Protein AF-A0A8M1KEN8-F1 (afdb_monomer_lite)

Organism: Clupea harengus (NCBI:txid7950)

Foldseek 3Di:
DPPVVVVVVVVVVVVVVVVPDPPDQQAAPPPRDGDPPDRQPAAAPVPRHGHHLQQKKKKWWQDPVCVPDDLQQEDEDEDDPPQDPNVCVVVVCVVPDDPSHTYIYIGRRPPPDDDVCCVVRPPTDIGIHGNVVVVVSVVSNPDPCPVPVVVPDDDD

Structure (mmCIF, N/CA/C/O backbone):
data_AF-A0A8M1KEN8-F1
#
_entry.id   AF-A0A8M1KEN8-F1
#
loop_
_atom_site.group_PDB
_atom_site.id
_atom_site.type_symbol
_atom_site.label_atom_id
_atom_site.label_alt_id
_atom_site.label_comp_id
_atom_site.label_asym_id
_atom_site.label_entity_id
_atom_site.label_seq_id
_atom_site.pdbx_PDB_ins_code
_atom_site.Cartn_x
_atom_site.Cartn_y
_atom_site.Cartn_z
_atom_site.occupancy
_atom_site.B_iso_or_equiv
_atom_site.auth_seq_id
_atom_site.auth_comp_id
_atom_site.auth_asym_id
_atom_site.auth_atom_id
_atom_site.pdbx_PDB_model_num
ATOM 1 N N . MET A 1 1 ? -19.701 16.566 -18.985 1.00 42.91 1 MET A N 1
ATOM 2 C CA . MET A 1 1 ? -18.824 17.143 -17.935 1.00 42.91 1 MET A CA 1
ATOM 3 C C . MET A 1 1 ? -19.592 17.813 -16.772 1.00 42.91 1 MET A C 1
ATOM 5 O O . MET A 1 1 ? -19.040 18.682 -16.116 1.00 42.91 1 MET A O 1
ATOM 9 N N . PHE A 1 2 ? -20.829 17.402 -16.445 1.00 39.69 2 PHE A N 1
ATOM 10 C CA . PHE A 1 2 ? -21.591 17.981 -15.312 1.00 39.69 2 PHE A CA 1
ATOM 11 C C . PHE A 1 2 ? -22.121 16.947 -14.299 1.00 39.69 2 PHE A C 1
ATOM 13 O O . PHE A 1 2 ? -22.495 17.320 -13.193 1.00 39.69 2 PHE A O 1
ATOM 20 N N . MET A 1 3 ? -22.066 15.646 -14.606 1.00 35.59 3 MET A N 1
ATOM 21 C CA . MET A 1 3 ? -22.587 14.594 -13.714 1.00 35.59 3 MET A CA 1
ATOM 22 C C . MET A 1 3 ? -21.577 14.128 -12.646 1.00 35.59 3 MET A C 1
ATOM 24 O O . MET A 1 3 ? -21.977 13.727 -11.559 1.00 35.59 3 MET A O 1
ATOM 28 N N . TYR A 1 4 ? -20.268 14.269 -12.891 1.00 34.69 4 TYR A N 1
ATOM 29 C CA . TYR A 1 4 ? -19.223 13.853 -11.938 1.00 34.69 4 TYR A CA 1
ATOM 30 C C . TYR A 1 4 ? -19.107 14.776 -10.712 1.00 34.69 4 TYR A C 1
ATOM 32 O O . TYR A 1 4 ? -18.778 14.322 -9.621 1.00 34.69 4 TYR A O 1
ATOM 40 N N . ARG A 1 5 ? -19.418 16.072 -10.868 1.00 34.84 5 ARG A N 1
ATOM 41 C CA . ARG A 1 5 ? -19.322 17.066 -9.781 1.00 34.84 5 ARG A CA 1
ATOM 42 C C . ARG A 1 5 ? -20.464 16.979 -8.765 1.00 34.84 5 ARG A C 1
ATOM 44 O O . ARG A 1 5 ? -20.275 17.343 -7.606 1.00 34.84 5 ARG A O 1
ATOM 51 N N . HIS A 1 6 ? -21.639 16.501 -9.175 1.00 33.78 6 HIS A N 1
ATOM 52 C CA . HIS A 1 6 ? -22.788 16.377 -8.273 1.00 33.78 6 HIS A CA 1
ATOM 53 C C . HIS A 1 6 ? -22.647 15.160 -7.346 1.00 33.78 6 HIS A C 1
ATOM 55 O O . HIS A 1 6 ? -22.887 15.265 -6.143 1.00 33.78 6 HIS A O 1
ATOM 61 N N . GLN A 1 7 ? -22.126 14.045 -7.873 1.00 39.16 7 GLN A N 1
ATOM 62 C CA . GLN A 1 7 ? -21.846 12.840 -7.089 1.00 39.16 7 GLN A CA 1
ATOM 63 C C . GLN A 1 7 ? -20.748 13.069 -6.035 1.00 39.16 7 GLN A C 1
ATOM 65 O O . GLN A 1 7 ? -20.832 12.546 -4.923 1.00 39.16 7 GLN A O 1
ATOM 70 N N . THR A 1 8 ? -19.735 13.890 -6.339 1.00 45.41 8 THR A N 1
ATOM 71 C CA . THR A 1 8 ? -18.689 14.262 -5.369 1.00 45.41 8 THR A CA 1
ATOM 72 C C . THR A 1 8 ? -19.214 15.137 -4.235 1.00 45.41 8 THR A C 1
ATOM 74 O O . THR A 1 8 ? -18.735 15.012 -3.112 1.00 45.41 8 THR A O 1
ATOM 77 N N . LYS A 1 9 ? -20.215 15.988 -4.497 1.00 38.84 9 LYS A N 1
ATOM 78 C CA . LYS A 1 9 ? -20.796 16.877 -3.483 1.00 38.84 9 LYS A CA 1
ATOM 79 C C . LYS A 1 9 ? -21.677 16.108 -2.494 1.00 38.84 9 LYS A C 1
ATOM 81 O O . LYS A 1 9 ? -21.473 16.236 -1.294 1.00 38.84 9 LYS A O 1
ATOM 86 N N . MET A 1 10 ? -22.535 15.206 -2.983 1.00 41.97 10 MET A N 1
ATOM 87 C CA . MET A 1 10 ? -23.344 14.336 -2.113 1.00 41.97 10 MET A CA 1
ATOM 88 C C . MET A 1 10 ? -22.492 13.368 -1.275 1.00 41.97 10 MET A C 1
ATOM 90 O O . MET A 1 10 ? -22.782 13.152 -0.103 1.00 41.97 10 MET A O 1
ATOM 94 N N . ASN A 1 11 ? -21.404 12.821 -1.832 1.00 47.19 11 ASN A N 1
ATOM 95 C CA . ASN A 1 11 ? -20.477 11.965 -1.078 1.00 47.19 11 ASN A CA 1
ATOM 96 C C . ASN A 1 11 ? -19.640 12.742 -0.046 1.00 47.19 11 ASN A C 1
ATOM 98 O O . ASN A 1 11 ? -19.296 12.191 0.998 1.00 47.19 11 ASN A O 1
ATOM 102 N N . ALA A 1 12 ? -19.308 14.008 -0.317 1.00 49.56 12 ALA A N 1
ATOM 103 C CA . ALA A 1 12 ? -18.635 14.876 0.647 1.00 49.56 12 ALA A CA 1
ATOM 104 C C . ALA A 1 12 ? -19.573 15.272 1.800 1.00 49.56 12 ALA A C 1
ATOM 106 O O . ALA A 1 12 ? -19.155 15.216 2.953 1.00 49.56 12 ALA A O 1
ATOM 107 N N . GLU A 1 13 ? -20.837 15.584 1.501 1.00 41.72 13 GLU A N 1
ATOM 108 C CA . GLU A 1 13 ? -21.860 15.943 2.494 1.00 41.72 13 GLU A CA 1
ATOM 109 C C . GLU A 1 13 ? -22.287 14.744 3.363 1.00 41.72 13 GLU A C 1
ATOM 111 O O . GLU A 1 13 ? -22.441 14.875 4.576 1.00 41.72 13 GLU A O 1
ATOM 116 N N . LEU A 1 14 ? -22.368 13.531 2.801 1.00 49.28 14 LEU A N 1
ATOM 117 C CA . LEU A 1 14 ? -22.579 12.302 3.583 1.00 49.28 14 LEU A CA 1
ATOM 118 C C . LEU A 1 14 ? -21.374 11.959 4.478 1.00 49.28 14 LEU A C 1
ATOM 120 O O . LEU A 1 14 ? -21.555 11.496 5.608 1.00 49.28 14 LEU A O 1
ATOM 124 N N . LYS A 1 15 ? -20.144 12.223 4.011 1.00 47.69 15 LYS A N 1
ATOM 125 C CA . LYS A 1 15 ? -18.925 12.064 4.822 1.00 47.69 15 LYS A CA 1
ATOM 126 C C . LYS A 1 15 ? -18.903 13.029 6.007 1.00 47.69 15 LYS A C 1
ATOM 128 O O . LYS A 1 15 ? -18.562 12.603 7.106 1.00 47.69 15 LYS A O 1
ATOM 133 N N . THR A 1 16 ? -19.306 14.288 5.836 1.00 44.06 16 THR A N 1
ATOM 134 C CA . THR A 1 16 ? -19.356 15.259 6.945 1.00 44.06 16 THR A CA 1
ATOM 135 C C . THR A 1 16 ? -20.475 14.973 7.946 1.00 44.06 16 THR A C 1
ATOM 137 O O . THR A 1 16 ? -20.264 15.158 9.144 1.00 44.06 16 THR A O 1
ATOM 140 N N . ILE A 1 17 ? -21.627 14.447 7.513 1.00 47.69 17 ILE A N 1
ATOM 141 C CA . ILE A 1 17 ? -22.718 14.058 8.428 1.00 47.69 17 ILE A CA 1
ATOM 142 C C . ILE A 1 17 ? -22.322 12.847 9.292 1.00 47.69 17 ILE A C 1
ATOM 144 O O . ILE A 1 17 ? -22.653 12.793 10.478 1.00 47.69 17 ILE A O 1
ATOM 148 N N . TYR A 1 18 ? -21.570 11.886 8.744 1.00 45.94 18 TYR A N 1
ATOM 149 C CA . TYR A 1 18 ? -21.133 10.717 9.516 1.00 45.94 18 TYR A CA 1
ATOM 150 C C . TYR A 1 18 ? -19.988 11.029 10.498 1.00 45.94 18 TYR A C 1
ATOM 152 O O . TYR A 1 18 ? -19.898 10.391 11.548 1.00 45.94 18 TYR A O 1
ATOM 160 N N . VAL A 1 19 ? -19.146 12.020 10.185 1.00 51.28 19 VAL A N 1
ATOM 161 C CA . VAL A 1 19 ? -17.981 12.424 10.997 1.00 51.28 19 VAL A CA 1
ATOM 162 C C . VAL A 1 19 ? -18.362 13.273 12.220 1.00 51.28 19 VAL A C 1
ATOM 164 O O . VAL A 1 19 ? -17.660 13.221 13.225 1.00 51.28 19 VAL A O 1
ATOM 167 N N . ASN A 1 20 ? -19.497 13.979 12.200 1.00 41.66 20 ASN A N 1
ATOM 168 C CA . ASN A 1 20 ? -19.850 14.966 13.234 1.00 41.66 20 ASN A CA 1
ATOM 169 C C . ASN A 1 20 ? -20.890 14.499 14.275 1.00 41.66 20 ASN A C 1
ATOM 171 O O . ASN A 1 20 ? -21.514 15.325 14.934 1.00 41.66 20 ASN A O 1
ATOM 175 N N . SER A 1 21 ? -21.101 13.189 14.454 1.00 45.31 21 SER A N 1
ATOM 176 C CA . SER A 1 21 ? -21.974 12.678 15.528 1.00 45.31 21 SER A CA 1
ATOM 177 C C . SER A 1 21 ? -21.170 12.443 16.821 1.00 45.31 21 SER A C 1
ATOM 179 O O . SER A 1 21 ? -20.358 11.512 16.849 1.00 45.31 21 SER A O 1
ATOM 181 N N . PRO A 1 22 ? -21.388 13.209 17.908 1.00 41.91 22 PRO A N 1
ATOM 182 C CA . PRO A 1 22 ? -20.720 12.962 19.181 1.00 41.91 22 PRO A CA 1
ATOM 183 C C . PRO A 1 22 ? -21.255 11.647 19.767 1.00 41.91 22 PRO A C 1
ATOM 185 O O . PRO A 1 22 ? -22.401 11.570 20.198 1.00 41.91 22 PRO A O 1
ATOM 188 N N . GLY A 1 23 ? -20.450 10.580 19.713 1.00 52.94 23 GLY A N 1
ATOM 189 C CA . GLY A 1 23 ? -20.790 9.273 20.299 1.00 52.94 23 GLY A CA 1
ATOM 190 C C . GLY A 1 23 ? -20.586 8.042 19.408 1.00 52.94 23 GLY A C 1
ATOM 191 O O . GLY A 1 23 ? -20.760 6.920 19.883 1.00 52.94 23 GLY A O 1
ATOM 192 N N . LYS A 1 24 ? -20.184 8.190 18.137 1.00 54.97 24 LYS A N 1
ATOM 193 C CA . LYS A 1 24 ? -19.817 7.033 17.300 1.00 54.97 24 LYS A CA 1
ATOM 194 C C . LYS A 1 24 ? -18.355 6.657 17.524 1.00 54.97 24 LYS A C 1
ATOM 196 O O . LYS A 1 24 ? -17.463 7.148 16.839 1.00 54.97 24 LYS A O 1
ATOM 201 N N . TRP A 1 25 ? -18.113 5.760 18.477 1.00 59.78 25 TRP A N 1
ATOM 202 C CA . TRP A 1 25 ? -16.832 5.064 18.601 1.00 59.78 25 TRP A CA 1
ATOM 203 C C . TRP A 1 25 ? -16.443 4.484 17.242 1.00 59.78 25 TRP A C 1
ATOM 205 O O . TRP A 1 25 ? -17.170 3.657 16.688 1.00 59.78 25 TRP A O 1
ATOM 215 N N . GLN A 1 26 ? -15.314 4.920 16.689 1.00 73.75 26 GLN A N 1
ATOM 216 C CA . GLN A 1 26 ? -14.838 4.372 15.430 1.00 73.75 26 GLN A CA 1
ATOM 217 C C . GLN A 1 26 ? -14.358 2.935 15.658 1.00 73.75 26 GLN A C 1
ATOM 219 O O . GLN A 1 26 ? -13.446 2.662 16.442 1.00 73.75 26 GLN A O 1
ATOM 224 N N . VAL A 1 27 ? -15.030 2.002 14.994 1.00 84.88 27 VAL A N 1
ATOM 225 C CA . VAL A 1 27 ? -14.732 0.571 15.019 1.00 84.88 27 VAL A CA 1
ATOM 226 C C . VAL A 1 27 ? -13.803 0.263 13.849 1.00 84.88 27 VAL A C 1
ATOM 228 O O . VAL A 1 27 ? -14.032 0.742 12.740 1.00 84.88 27 VAL A O 1
ATOM 231 N N . CYS A 1 28 ? -12.756 -0.535 14.078 1.00 89.38 28 CYS A N 1
ATOM 232 C CA . CYS A 1 28 ? -11.924 -1.021 12.980 1.00 89.38 28 CYS A CA 1
ATOM 233 C C . CYS A 1 28 ? -12.771 -1.860 12.021 1.00 89.38 28 CYS A C 1
ATOM 235 O O . CYS A 1 28 ? -13.383 -2.837 12.444 1.00 89.38 28 CYS A O 1
ATOM 237 N N . SER A 1 29 ? -12.757 -1.526 10.734 1.00 89.62 29 SER A N 1
ATOM 238 C CA . SER A 1 29 ? -13.570 -2.240 9.745 1.00 89.62 29 SER A CA 1
ATOM 239 C C . SER A 1 29 ? -13.084 -3.667 9.471 1.00 89.62 29 SER A C 1
ATOM 241 O O . SER A 1 29 ? -13.880 -4.480 9.029 1.00 89.62 29 SER A O 1
ATOM 243 N N . CYS A 1 30 ? -11.810 -3.976 9.752 1.00 89.38 30 CYS A N 1
ATOM 244 C CA . CYS A 1 30 ? -11.251 -5.315 9.532 1.00 89.38 30 CYS A CA 1
ATOM 245 C C . CYS A 1 30 ? -11.456 -6.251 10.733 1.00 89.38 30 CYS A C 1
ATOM 247 O O . CYS A 1 30 ? -11.782 -7.418 10.570 1.00 89.38 30 CYS A O 1
ATOM 249 N N . CYS A 1 31 ? -11.215 -5.769 11.960 1.00 90.94 31 CYS A N 1
ATOM 250 C CA 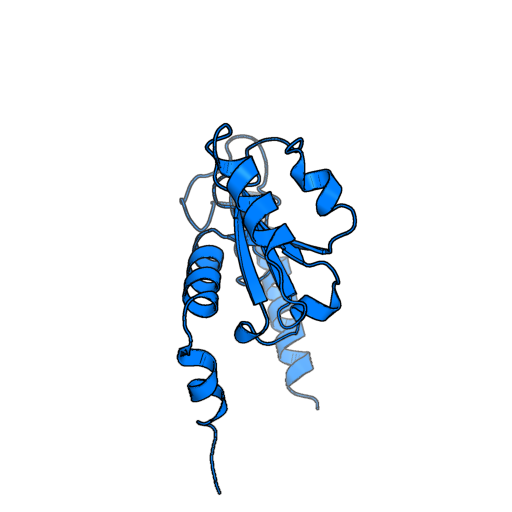. CYS A 1 31 ? -11.223 -6.621 13.162 1.00 90.94 31 CYS A CA 1
ATOM 251 C C . CYS A 1 31 ? -12.329 -6.290 14.164 1.00 90.94 31 CYS A C 1
ATOM 253 O O . CYS A 1 31 ? -12.361 -6.867 15.248 1.00 90.94 31 CYS A O 1
ATOM 255 N N . PHE A 1 32 ? -13.190 -5.323 13.846 1.00 88.50 32 PHE A N 1
ATOM 256 C CA . PHE A 1 32 ? -14.317 -4.876 14.669 1.00 88.50 32 PHE A CA 1
ATOM 257 C C . PHE A 1 32 ? -13.955 -4.428 16.095 1.00 88.50 32 PHE A C 1
ATOM 259 O O . PHE A 1 32 ? -14.826 -4.195 16.935 1.00 88.50 32 PHE A O 1
ATOM 266 N N . LYS A 1 33 ? -12.660 -4.230 16.374 1.00 87.00 33 LYS A N 1
ATOM 267 C CA . LYS A 1 33 ? -12.183 -3.698 17.648 1.00 87.00 33 LYS A CA 1
ATOM 268 C C . LYS A 1 33 ? -12.479 -2.205 17.730 1.00 87.00 33 LYS A C 1
ATOM 270 O O . LYS A 1 33 ? -12.146 -1.428 16.829 1.00 87.00 33 LYS A O 1
ATOM 275 N N . ARG A 1 34 ? -13.083 -1.806 18.846 1.00 82.12 34 ARG A N 1
ATOM 276 C CA . ARG A 1 34 ? -13.217 -0.403 19.242 1.00 82.12 34 ARG A CA 1
ATOM 277 C C . ARG A 1 34 ? -11.889 0.087 19.787 1.00 82.12 34 ARG A C 1
ATOM 279 O O . ARG A 1 34 ? -11.171 -0.665 20.446 1.00 82.12 34 ARG A O 1
ATOM 286 N N . SER A 1 35 ? -11.579 1.348 19.532 1.00 72.38 35 SER A N 1
ATOM 287 C CA . SER A 1 35 ? -10.533 1.996 20.306 1.00 72.38 35 SER A CA 1
ATOM 288 C C . SER A 1 35 ? -11.051 2.301 21.705 1.00 72.38 35 SER A C 1
ATOM 290 O O . SER A 1 35 ? -12.158 2.816 21.855 1.00 72.38 35 SER A O 1
ATOM 292 N N . GLN A 1 36 ? -10.258 1.961 22.715 1.00 67.88 36 GLN A N 1
ATOM 293 C CA . GLN A 1 36 ? -10.605 2.182 24.119 1.00 67.88 36 GLN A CA 1
ATOM 294 C C . GLN A 1 36 ? -10.306 3.616 24.573 1.00 67.88 36 GLN A C 1
ATOM 296 O O . GLN A 1 36 ? -10.937 4.095 25.507 1.00 67.88 36 GLN A O 1
ATOM 301 N N . PHE A 1 37 ? -9.365 4.297 23.908 1.00 64.12 37 PHE A N 1
ATOM 302 C CA . PHE A 1 37 ? -8.809 5.560 24.405 1.00 64.12 37 PHE A CA 1
ATOM 303 C C . PHE A 1 37 ? -8.770 6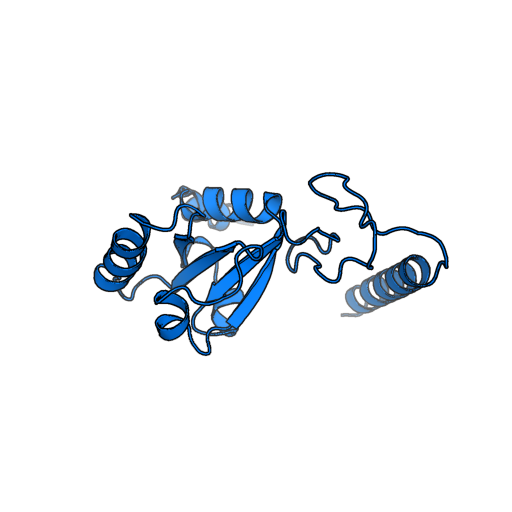.693 23.363 1.00 64.12 37 PHE A C 1
ATOM 305 O O . PHE A 1 37 ? -8.752 7.853 23.752 1.00 64.12 37 PHE A O 1
ATOM 312 N N . PHE A 1 38 ? -8.786 6.397 22.054 1.00 64.19 38 PHE A N 1
ATOM 313 C CA . PHE A 1 38 ? -8.575 7.410 20.998 1.00 64.19 38 PHE A CA 1
ATOM 314 C C . PHE A 1 38 ? -9.394 7.154 19.729 1.00 64.19 38 PHE A C 1
ATOM 316 O O . PHE A 1 38 ? -9.631 6.013 19.368 1.00 64.19 38 PHE A O 1
ATOM 323 N N . THR A 1 39 ? -9.774 8.172 18.964 1.00 66.19 39 THR A N 1
ATOM 324 C CA . THR A 1 39 ? -10.292 7.947 17.602 1.00 66.19 39 THR A CA 1
ATOM 325 C C . THR A 1 39 ? -9.197 7.338 16.717 1.00 66.19 39 THR A C 1
ATOM 327 O O . THR A 1 39 ? -8.044 7.764 16.774 1.00 66.19 39 THR A O 1
ATOM 330 N N . TRP A 1 40 ? -9.518 6.311 15.923 1.00 68.62 40 TRP A N 1
ATOM 331 C CA . TRP A 1 40 ? -8.559 5.759 14.963 1.00 68.62 40 TRP A CA 1
ATOM 332 C C . TRP A 1 40 ? -8.336 6.780 13.844 1.00 68.62 40 TRP A C 1
ATOM 334 O O . TRP A 1 40 ? -9.279 7.168 13.169 1.00 68.62 40 TRP A O 1
ATOM 344 N N . HIS A 1 41 ? -7.096 7.205 13.614 1.00 71.25 41 HIS A N 1
ATOM 345 C CA . HIS A 1 41 ? -6.801 8.169 12.545 1.00 71.25 41 HIS A CA 1
ATOM 346 C C . HIS A 1 41 ? -6.528 7.497 11.194 1.00 71.25 41 HIS A C 1
ATOM 348 O O . HIS A 1 41 ? -6.548 8.163 10.162 1.00 71.25 41 HIS A O 1
ATOM 354 N N . ASN A 1 42 ? -6.293 6.180 11.178 1.00 85.88 42 ASN A N 1
ATOM 355 C CA . ASN A 1 42 ? -5.936 5.488 9.946 1.00 85.88 42 ASN A CA 1
ATOM 356 C C . ASN A 1 42 ? -7.185 5.237 9.102 1.00 85.88 42 ASN A C 1
ATOM 358 O O . ASN A 1 42 ? -8.122 4.545 9.517 1.00 85.88 42 ASN A O 1
ATOM 362 N N . THR A 1 43 ? -7.156 5.769 7.889 1.00 89.88 43 THR A N 1
ATOM 363 C CA . THR A 1 43 ? -8.153 5.512 6.856 1.00 89.88 43 THR A CA 1
ATOM 364 C C . THR A 1 43 ? -7.446 4.852 5.687 1.00 89.88 43 THR A C 1
ATOM 366 O O . THR A 1 43 ? -6.471 5.397 5.181 1.00 89.88 43 THR A O 1
ATOM 369 N N . CYS A 1 44 ? -7.934 3.693 5.246 1.00 92.69 44 CYS A N 1
ATOM 370 C CA . CYS A 1 44 ? -7.377 3.031 4.069 1.00 92.69 44 CYS A CA 1
ATOM 371 C C . CYS A 1 44 ? -7.531 3.944 2.843 1.00 92.69 44 CYS A C 1
ATOM 373 O O . CYS A 1 44 ? -8.658 4.290 2.484 1.00 92.69 44 CYS A O 1
ATOM 375 N N . SER A 1 45 ? -6.438 4.308 2.172 1.00 91.75 45 SER A N 1
ATOM 376 C CA . SER A 1 45 ? -6.473 5.185 0.994 1.00 91.75 45 SER A CA 1
ATOM 377 C C . SER A 1 45 ? -7.233 4.555 -0.178 1.00 91.75 45 SER A C 1
ATOM 379 O O . SER A 1 45 ? -7.799 5.272 -1.001 1.00 91.75 45 SER A O 1
ATOM 381 N N . ARG A 1 46 ? -7.312 3.216 -0.222 1.00 88.69 46 ARG A N 1
ATOM 382 C CA . ARG A 1 46 ? -7.995 2.464 -1.282 1.00 88.69 46 ARG A CA 1
ATOM 383 C C . ARG A 1 46 ? -9.501 2.324 -1.062 1.00 88.69 46 ARG A C 1
ATOM 385 O O . ARG A 1 46 ? -10.274 2.640 -1.958 1.00 88.69 46 ARG A O 1
ATOM 392 N N . CYS A 1 47 ? -9.929 1.828 0.102 1.00 91.94 47 CYS A N 1
ATOM 393 C CA . CYS A 1 47 ? -11.348 1.549 0.379 1.00 91.94 47 CYS A CA 1
ATOM 394 C C . CYS A 1 47 ? -12.023 2.585 1.289 1.00 91.94 47 CYS A C 1
ATOM 396 O O . CYS A 1 47 ? -13.223 2.499 1.539 1.00 91.94 47 CYS A O 1
ATOM 398 N N . THR A 1 48 ? -11.279 3.578 1.786 1.00 90.94 48 THR A N 1
ATOM 399 C CA . THR A 1 48 ? -11.749 4.684 2.645 1.00 90.94 48 THR A CA 1
ATOM 400 C C . THR A 1 48 ? -12.334 4.269 4.000 1.00 90.94 48 THR A C 1
ATOM 402 O O . THR A 1 48 ? -12.914 5.088 4.709 1.00 90.94 48 THR A O 1
ATOM 405 N N . ARG A 1 49 ? -12.166 2.999 4.387 1.00 89.69 49 ARG A N 1
ATOM 406 C CA . ARG A 1 49 ? -12.608 2.459 5.677 1.00 89.69 49 ARG A CA 1
ATOM 407 C C . ARG A 1 49 ? -11.646 2.846 6.800 1.00 89.69 49 ARG A C 1
ATOM 409 O O . ARG A 1 49 ? -10.431 2.870 6.600 1.00 89.69 49 ARG A O 1
ATOM 416 N N . VAL A 1 50 ? -12.194 3.071 7.994 1.00 89.19 50 VAL A N 1
ATOM 417 C CA . VAL A 1 50 ? -11.413 3.300 9.219 1.00 89.19 50 VAL A CA 1
ATOM 418 C C . VAL A 1 50 ? -10.846 1.977 9.730 1.00 89.19 50 VAL A C 1
ATOM 420 O O . VAL A 1 50 ? -11.580 0.985 9.842 1.00 89.19 50 VAL A O 1
ATOM 423 N N . VAL A 1 51 ? -9.553 1.961 10.063 1.00 90.50 51 VAL A N 1
ATOM 424 C CA . VAL A 1 51 ? -8.836 0.762 10.524 1.00 90.50 51 VAL A CA 1
ATOM 425 C C . VAL A 1 51 ? -7.947 1.037 11.737 1.00 90.50 51 VAL A C 1
ATOM 427 O O . VAL A 1 51 ? -7.391 2.120 11.907 1.00 90.50 51 VAL A O 1
ATOM 430 N N . CYS A 1 52 ? -7.791 0.038 12.609 1.00 89.19 52 CYS A N 1
ATOM 431 C CA . CYS A 1 52 ? -6.830 0.128 13.707 1.00 89.19 52 CYS A CA 1
ATOM 432 C C . CYS A 1 52 ? -5.388 -0.023 13.180 1.00 89.19 52 CYS A C 1
ATOM 434 O O . CYS A 1 52 ? -5.192 -0.628 12.125 1.00 89.19 52 CYS A O 1
ATOM 436 N N . PRO A 1 53 ? -4.364 0.447 13.918 1.00 86.94 53 PRO A N 1
ATOM 437 C CA . PRO A 1 53 ? -2.958 0.306 13.534 1.00 86.94 53 PRO A CA 1
ATOM 438 C C . PRO A 1 53 ? -2.549 -1.136 13.221 1.00 86.94 53 PRO A C 1
ATOM 440 O O . PRO A 1 53 ? -1.729 -1.367 12.343 1.00 86.94 53 PRO A O 1
ATOM 443 N N . SER A 1 54 ? -3.147 -2.125 13.894 1.00 88.31 54 SER A N 1
ATOM 444 C CA . SER A 1 54 ? -2.856 -3.547 13.660 1.00 88.31 54 SER A CA 1
ATOM 445 C C . SER A 1 54 ? -3.405 -4.109 12.358 1.00 88.31 54 SER A C 1
ATOM 447 O O . SER A 1 54 ? -2.875 -5.113 11.884 1.00 88.31 54 SER A O 1
ATOM 449 N N . CYS A 1 55 ? -4.434 -3.472 11.803 1.00 90.75 55 CYS A N 1
ATOM 450 C CA . CYS A 1 55 ? -5.018 -3.793 10.504 1.00 90.75 55 CYS A CA 1
ATOM 451 C C . CYS A 1 55 ? -4.609 -2.774 9.429 1.00 90.75 55 CYS A C 1
ATOM 453 O O . CYS A 1 55 ? -5.186 -2.787 8.343 1.00 90.75 55 CYS A O 1
ATOM 455 N N . CYS A 1 56 ? -3.656 -1.889 9.743 1.00 90.38 56 CYS A N 1
ATOM 456 C CA . CYS A 1 56 ? -3.117 -0.877 8.848 1.00 90.38 56 CYS A CA 1
ATOM 457 C C . CYS A 1 56 ? -1.683 -1.241 8.448 1.00 90.38 56 CYS A C 1
ATOM 459 O O . CYS A 1 56 ? -0.848 -1.592 9.290 1.00 90.38 56 CYS A O 1
ATOM 461 N N . VAL A 1 57 ? -1.408 -1.138 7.156 1.00 90.94 57 VAL A N 1
ATOM 462 C CA . VAL A 1 57 ? -0.112 -1.377 6.533 1.00 90.94 57 VAL A CA 1
ATOM 463 C C . VAL A 1 57 ? 0.245 -0.149 5.717 1.00 90.94 57 VAL A C 1
ATOM 465 O O . VAL A 1 57 ? -0.591 0.410 5.012 1.00 90.94 57 VAL A O 1
ATOM 468 N N . LYS A 1 58 ? 1.494 0.281 5.827 1.00 91.38 58 LYS A N 1
ATOM 469 C CA . LYS A 1 58 ? 2.049 1.362 5.036 1.00 91.38 58 LYS A CA 1
ATOM 470 C C . LYS A 1 58 ? 2.521 0.806 3.701 1.00 91.38 58 LYS A C 1
ATOM 472 O O . LYS A 1 58 ? 3.382 -0.064 3.652 1.00 91.38 58 LYS A O 1
ATOM 477 N N . MET A 1 59 ? 1.959 1.327 2.626 1.00 92.06 59 MET A N 1
ATOM 478 C CA . MET A 1 59 ? 2.362 1.046 1.258 1.00 92.06 59 MET A CA 1
ATOM 479 C C . MET A 1 59 ? 3.294 2.151 0.770 1.00 92.06 59 MET A C 1
ATOM 481 O O . MET A 1 59 ? 2.951 3.325 0.910 1.00 92.06 59 MET A O 1
ATOM 485 N N . GLN A 1 60 ? 4.454 1.795 0.216 1.00 91.88 60 GLN A N 1
ATOM 486 C CA . GLN A 1 60 ? 5.461 2.751 -0.242 1.00 91.88 60 GLN A CA 1
ATOM 487 C C . GLN A 1 60 ? 5.931 2.492 -1.671 1.00 91.88 60 GLN A C 1
ATOM 489 O O . GLN A 1 60 ? 6.175 1.350 -2.057 1.00 91.88 60 GLN A O 1
ATOM 494 N N . VAL A 1 61 ? 6.117 3.581 -2.421 1.00 92.25 61 VAL A N 1
ATOM 495 C CA . VAL A 1 61 ? 6.676 3.590 -3.782 1.00 92.25 61 VAL A CA 1
ATOM 496 C C . VAL A 1 61 ? 7.692 4.732 -3.940 1.00 92.25 61 VAL A C 1
ATOM 498 O O . VAL A 1 61 ? 7.533 5.769 -3.289 1.00 92.25 61 VAL A O 1
ATOM 501 N N . PRO A 1 62 ? 8.714 4.613 -4.811 1.00 90.56 62 PRO A N 1
ATOM 502 C CA . PRO A 1 62 ? 9.762 5.631 -4.943 1.00 90.56 62 PRO A CA 1
ATOM 503 C C . PRO A 1 62 ? 9.253 7.024 -5.318 1.00 90.56 62 PRO A C 1
ATOM 505 O O . PRO A 1 62 ? 9.787 8.025 -4.848 1.00 90.56 62 PRO A O 1
ATOM 508 N N . TYR A 1 63 ? 8.210 7.092 -6.148 1.00 90.50 63 TYR A N 1
ATOM 509 C CA . TYR A 1 63 ? 7.642 8.345 -6.627 1.00 90.50 63 TYR A CA 1
ATOM 510 C C . TYR A 1 63 ? 6.121 8.324 -6.532 1.00 90.50 63 TYR A C 1
ATOM 512 O O . TYR A 1 63 ? 5.489 7.311 -6.813 1.00 90.50 63 TYR A O 1
ATOM 520 N N . ASN A 1 64 ? 5.521 9.470 -6.200 1.00 89.06 64 ASN A N 1
ATOM 521 C CA . ASN A 1 64 ? 4.067 9.593 -6.064 1.00 89.06 64 ASN A CA 1
ATOM 522 C C . ASN A 1 64 ? 3.313 9.212 -7.351 1.00 89.06 64 ASN A C 1
ATOM 524 O O . ASN A 1 64 ? 2.313 8.512 -7.289 1.00 89.06 64 ASN A O 1
ATOM 528 N N . TRP A 1 65 ? 3.819 9.615 -8.520 1.00 87.94 65 TRP A N 1
ATOM 529 C CA . TRP A 1 65 ? 3.183 9.308 -9.808 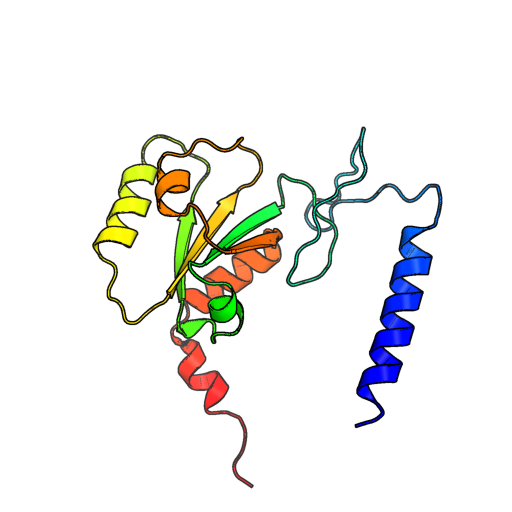1.00 87.94 65 TRP A CA 1
ATOM 530 C C . TRP A 1 65 ? 3.182 7.811 -10.137 1.00 87.94 65 TRP A C 1
ATOM 532 O O . TRP A 1 65 ? 2.383 7.369 -10.956 1.00 87.94 65 TRP A O 1
ATOM 542 N N . CYS A 1 66 ? 4.037 7.007 -9.491 1.00 89.44 66 CYS A N 1
ATOM 543 C CA . CYS A 1 66 ? 3.996 5.565 -9.682 1.00 89.44 66 CYS A CA 1
ATOM 544 C C . CYS A 1 66 ? 2.673 4.968 -9.201 1.00 89.44 66 CYS A C 1
ATOM 546 O O . CYS A 1 66 ? 2.278 3.943 -9.725 1.00 89.44 66 CYS A O 1
ATOM 548 N N . MET A 1 67 ? 1.967 5.609 -8.264 1.00 86.06 67 MET A N 1
ATOM 549 C CA . MET A 1 67 ? 0.684 5.139 -7.727 1.00 86.06 67 MET A CA 1
ATOM 550 C C . MET A 1 67 ? -0.416 4.969 -8.781 1.00 86.06 67 MET A C 1
ATOM 552 O O . MET A 1 67 ? -1.337 4.181 -8.571 1.00 86.06 67 MET A O 1
ATOM 556 N N . ASP A 1 68 ? -0.313 5.696 -9.893 1.00 86.56 68 ASP A N 1
ATOM 557 C CA . ASP A 1 68 ? -1.269 5.641 -10.999 1.00 86.56 68 ASP A CA 1
ATOM 558 C C . ASP A 1 68 ? -0.908 4.563 -12.036 1.00 86.56 68 ASP A C 1
ATOM 560 O O . ASP A 1 68 ? -1.663 4.329 -12.982 1.00 86.56 68 ASP A O 1
ATOM 564 N N . LEU A 1 69 ? 0.240 3.891 -11.878 1.00 87.56 69 LEU A N 1
ATOM 565 C CA . LEU A 1 69 ? 0.651 2.820 -12.777 1.00 87.56 69 LEU A CA 1
ATOM 566 C C . LEU A 1 69 ? -0.231 1.575 -12.594 1.00 87.56 69 LEU A C 1
ATOM 568 O O . LEU A 1 69 ? -0.659 1.265 -11.476 1.00 87.56 69 LEU A O 1
ATOM 572 N N . PRO A 1 70 ? -0.474 0.807 -13.672 1.00 87.06 70 PRO A N 1
ATOM 573 C CA . PRO A 1 70 ? -1.147 -0.479 -13.560 1.00 87.06 70 PRO A CA 1
ATOM 574 C C . PRO A 1 70 ? -0.391 -1.419 -12.616 1.00 87.06 70 PRO A C 1
ATOM 576 O O . PRO A 1 70 ? 0.840 -1.441 -12.609 1.00 87.06 70 PRO A O 1
ATOM 579 N N . ILE A 1 71 ? -1.126 -2.244 -11.862 1.00 83.50 71 ILE A N 1
ATOM 580 C CA . ILE A 1 71 ? -0.534 -3.061 -10.790 1.00 83.50 71 ILE A CA 1
ATOM 581 C C . ILE A 1 71 ? 0.564 -4.010 -11.318 1.00 83.50 71 ILE A C 1
ATOM 583 O O . ILE A 1 71 ? 1.558 -4.251 -10.641 1.00 83.50 71 ILE A O 1
ATOM 587 N N . ALA A 1 72 ? 0.440 -4.465 -12.567 1.00 83.06 72 ALA A N 1
ATOM 588 C CA . ALA A 1 72 ? 1.414 -5.329 -13.237 1.00 83.06 72 ALA A CA 1
ATOM 589 C C . ALA A 1 72 ? 2.826 -4.724 -13.378 1.00 83.06 72 ALA A C 1
ATOM 591 O O . ALA A 1 72 ? 3.797 -5.461 -13.551 1.00 83.06 72 ALA A O 1
ATOM 592 N N . PHE A 1 73 ? 2.952 -3.395 -13.303 1.00 86.12 73 PHE A N 1
ATOM 593 C CA . PHE A 1 73 ? 4.249 -2.720 -13.324 1.00 86.12 73 PHE A CA 1
ATOM 594 C C . PHE A 1 73 ? 4.954 -2.767 -11.977 1.00 86.12 73 PHE A C 1
ATOM 596 O O . PHE A 1 73 ? 6.126 -2.407 -11.911 1.00 86.12 73 PHE A O 1
ATOM 603 N N . PHE A 1 74 ? 4.291 -3.199 -10.905 1.00 87.94 74 PHE A N 1
ATOM 604 C CA . PHE A 1 74 ? 4.937 -3.308 -9.610 1.00 87.94 74 PHE A CA 1
ATOM 605 C C . PHE A 1 74 ? 5.554 -4.683 -9.386 1.00 87.94 74 PHE A C 1
ATOM 607 O O . PHE A 1 74 ? 5.080 -5.708 -9.871 1.00 87.94 74 PHE A O 1
ATOM 614 N N . ARG A 1 75 ? 6.616 -4.699 -8.582 1.00 87.75 75 ARG A N 1
ATOM 615 C CA . ARG A 1 75 ? 7.112 -5.903 -7.915 1.00 87.75 75 ARG A CA 1
ATOM 616 C C . ARG A 1 75 ? 6.976 -5.685 -6.415 1.00 87.75 75 ARG A C 1
ATOM 618 O O . ARG A 1 75 ? 7.479 -4.695 -5.874 1.00 87.75 75 ARG A O 1
ATOM 625 N N . LYS A 1 76 ? 6.226 -6.581 -5.771 1.00 87.31 76 LYS A N 1
ATOM 626 C CA . LYS A 1 76 ? 5.901 -6.470 -4.351 1.00 87.31 76 LYS A CA 1
ATOM 627 C C . LYS A 1 76 ? 7.097 -6.854 -3.487 1.00 87.31 76 LYS A C 1
ATOM 629 O O . LYS A 1 76 ? 7.793 -7.822 -3.773 1.00 87.31 76 LYS A O 1
ATOM 634 N N . ILE A 1 77 ? 7.290 -6.117 -2.402 1.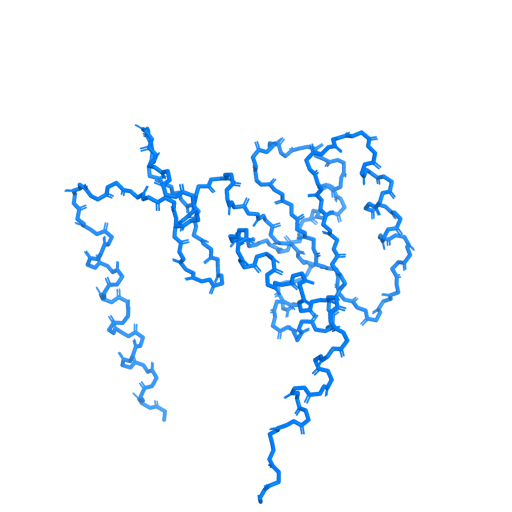00 87.00 77 ILE A N 1
ATOM 635 C CA . ILE A 1 77 ? 8.222 -6.451 -1.328 1.00 87.00 77 ILE A CA 1
ATOM 636 C C . ILE A 1 77 ? 7.429 -6.368 -0.025 1.00 87.00 77 ILE A C 1
ATOM 638 O O . ILE A 1 77 ? 7.087 -5.281 0.442 1.00 87.00 77 ILE A O 1
ATOM 642 N N . VAL A 1 78 ? 7.093 -7.522 0.546 1.00 84.94 78 VAL A N 1
ATOM 643 C CA . VAL A 1 78 ? 6.32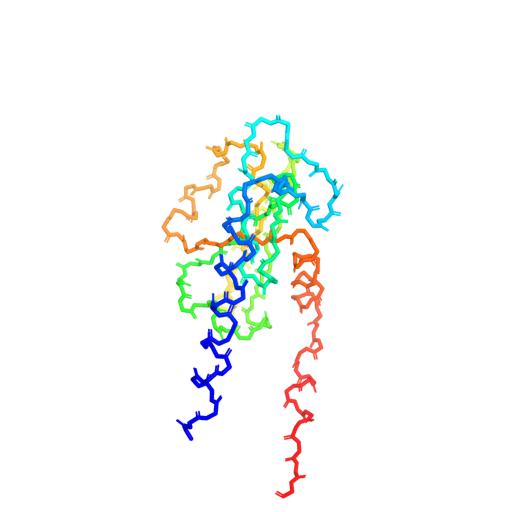1 -7.602 1.791 1.00 84.94 78 VAL A CA 1
ATOM 644 C C . VAL A 1 78 ? 7.292 -7.704 2.959 1.00 84.94 78 VAL A C 1
ATOM 646 O O . VAL A 1 78 ? 8.112 -8.619 2.993 1.00 84.94 78 VAL A O 1
ATOM 649 N N . LEU A 1 79 ? 7.207 -6.766 3.903 1.00 80.69 79 LEU A N 1
ATOM 650 C CA . LEU A 1 79 ? 7.977 -6.808 5.144 1.00 80.69 79 LEU A CA 1
ATOM 651 C C . LEU A 1 79 ? 7.143 -7.490 6.230 1.00 80.69 79 LEU A C 1
ATOM 653 O O . LEU A 1 79 ? 6.045 -7.043 6.573 1.00 80.69 79 LEU A O 1
ATOM 657 N N . SER A 1 80 ? 7.654 -8.588 6.777 1.00 73.38 80 SER A N 1
ATOM 658 C CA . SER A 1 80 ? 6.996 -9.333 7.845 1.00 73.38 80 SER A CA 1
ATOM 659 C C . SER A 1 80 ? 7.396 -8.814 9.232 1.00 73.38 80 SER A C 1
ATOM 661 O O . SER A 1 80 ? 8.335 -8.042 9.409 1.00 73.38 80 SER A O 1
ATOM 663 N N . ARG A 1 81 ? 6.656 -9.238 10.264 1.00 64.19 81 ARG A N 1
ATOM 664 C CA . ARG A 1 81 ? 6.885 -8.828 11.662 1.00 64.19 81 ARG A CA 1
ATOM 665 C C . ARG A 1 81 ? 8.033 -9.584 12.357 1.00 64.19 81 ARG A C 1
ATOM 667 O O . ARG A 1 81 ? 8.307 -9.291 13.516 1.00 64.19 81 ARG A O 1
ATOM 674 N N . SER A 1 82 ? 8.664 -10.570 11.711 1.00 57.38 82 SER A N 1
ATOM 675 C CA . SER A 1 82 ? 9.697 -11.413 12.335 1.00 57.38 82 SER A CA 1
ATOM 676 C C . SER A 1 82 ? 11.094 -10.846 12.059 1.00 57.38 82 SER A C 1
ATOM 678 O O . SER A 1 82 ? 11.663 -11.009 10.983 1.00 57.38 82 SER A O 1
ATOM 680 N N . ALA A 1 83 ? 11.619 -10.120 13.043 1.00 56.62 83 ALA A N 1
ATOM 681 C CA . ALA A 1 83 ? 12.700 -9.148 12.909 1.00 56.62 83 ALA A CA 1
ATOM 682 C C . ALA A 1 83 ? 14.139 -9.700 12.797 1.00 56.62 83 ALA A C 1
ATOM 684 O O . ALA A 1 83 ? 15.071 -8.944 13.037 1.00 56.62 83 ALA A O 1
ATOM 685 N N . GLU A 1 84 ? 14.378 -10.963 12.429 1.00 52.22 84 GLU A N 1
ATOM 686 C CA . GLU A 1 84 ? 15.761 -11.497 12.451 1.00 52.22 84 GLU A CA 1
ATOM 687 C C . GLU A 1 84 ? 16.218 -12.186 11.151 1.00 52.22 84 GLU A C 1
ATOM 689 O O . GLU A 1 84 ? 17.414 -12.217 10.869 1.00 52.22 84 GLU A O 1
ATOM 694 N N . GLY A 1 85 ? 15.302 -12.638 10.283 1.00 52.03 85 GLY A N 1
ATOM 695 C CA . GLY A 1 85 ? 15.644 -13.247 8.979 1.00 52.03 85 GLY A CA 1
ATOM 696 C C . GLY A 1 85 ? 15.308 -12.397 7.743 1.00 52.03 85 GLY A C 1
ATOM 697 O O . GLY A 1 85 ? 15.864 -12.612 6.660 1.00 52.03 85 GLY A O 1
ATOM 698 N N . ASP A 1 86 ? 14.420 -11.413 7.896 1.00 58.22 86 ASP A N 1
ATOM 699 C CA . ASP A 1 86 ? 13.754 -10.732 6.775 1.00 58.22 86 ASP A CA 1
ATOM 700 C C . ASP A 1 86 ? 14.593 -9.596 6.153 1.00 58.22 86 ASP A C 1
ATOM 702 O O . ASP A 1 86 ? 14.374 -9.177 5.016 1.00 58.22 86 ASP A O 1
ATOM 706 N N . HIS A 1 87 ? 15.652 -9.153 6.845 1.00 63.16 87 HIS A N 1
ATOM 707 C CA . HIS A 1 87 ? 16.599 -8.180 6.291 1.00 63.16 87 HIS A CA 1
ATOM 708 C C . HIS A 1 87 ? 17.277 -8.685 5.016 1.00 63.16 87 HIS A C 1
ATOM 710 O O . HIS A 1 87 ? 17.508 -7.918 4.076 1.00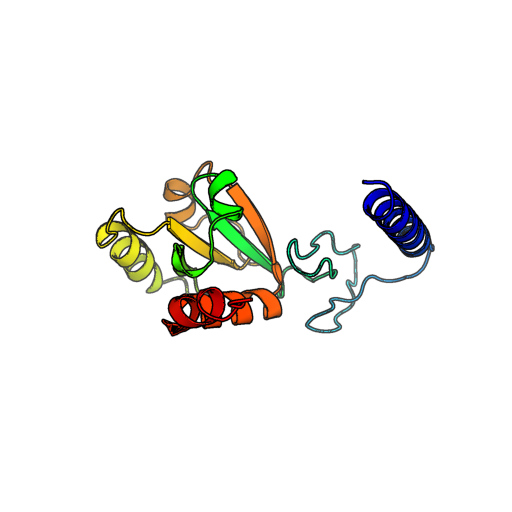 63.16 87 HIS A O 1
ATOM 716 N N . SER A 1 88 ? 17.572 -9.987 4.975 1.00 68.62 88 SER A N 1
ATOM 717 C CA . SER A 1 88 ? 18.176 -10.625 3.809 1.00 68.62 88 SER A CA 1
ATOM 718 C C . SER A 1 88 ? 17.234 -10.621 2.607 1.00 68.62 88 SER A C 1
ATOM 720 O O . SER A 1 88 ? 17.701 -10.477 1.480 1.00 68.62 88 SER A O 1
ATOM 722 N N . HIS A 1 89 ? 15.924 -10.732 2.837 1.00 77.00 89 HIS A N 1
ATOM 723 C CA . HIS A 1 89 ? 14.920 -10.793 1.785 1.00 77.00 89 HIS A CA 1
ATOM 724 C C . HIS A 1 89 ? 14.716 -9.424 1.133 1.00 77.00 89 HIS A C 1
ATOM 726 O O . HIS A 1 89 ? 14.866 -9.321 -0.081 1.00 77.00 89 HIS A O 1
ATOM 732 N N . PHE A 1 90 ? 14.511 -8.353 1.914 1.00 82.19 90 PHE A N 1
ATOM 733 C CA . PHE A 1 90 ? 14.398 -6.999 1.350 1.00 82.19 90 PHE A CA 1
ATOM 734 C C . PHE A 1 90 ? 15.623 -6.625 0.511 1.00 82.19 90 PHE A C 1
ATOM 736 O O . PHE A 1 90 ? 15.481 -6.159 -0.619 1.00 82.19 90 PHE A O 1
ATOM 743 N N . TRP A 1 91 ? 16.836 -6.813 1.049 1.00 78.06 91 TRP A N 1
ATOM 744 C CA . TRP A 1 91 ? 18.052 -6.438 0.324 1.00 78.06 91 TRP A CA 1
ATOM 745 C C . TRP A 1 91 ? 18.285 -7.335 -0.891 1.00 78.06 91 TRP A C 1
ATOM 747 O O . TRP A 1 91 ? 18.740 -6.834 -1.912 1.00 78.06 91 TRP A O 1
ATOM 757 N N . ARG A 1 92 ? 17.922 -8.621 -0.834 1.00 81.12 92 ARG A N 1
ATOM 758 C CA . ARG A 1 92 ? 17.976 -9.522 -1.994 1.00 81.12 92 ARG A CA 1
ATOM 759 C C . ARG A 1 92 ? 17.002 -9.097 -3.089 1.00 81.12 92 ARG A C 1
ATOM 761 O O . ARG A 1 92 ? 17.415 -8.992 -4.239 1.00 81.12 92 ARG A O 1
ATOM 768 N N . GLU A 1 93 ? 15.749 -8.804 -2.753 1.00 79.75 93 GLU A N 1
ATOM 769 C CA . GLU A 1 93 ? 14.755 -8.318 -3.720 1.00 79.75 93 GLU A CA 1
ATOM 770 C C . GLU A 1 93 ? 15.173 -6.973 -4.320 1.00 79.75 93 GLU A C 1
ATOM 772 O O . GLU A 1 93 ? 15.089 -6.762 -5.526 1.00 79.75 93 GLU A O 1
ATOM 777 N N . ARG A 1 94 ? 15.715 -6.077 -3.492 1.00 77.75 94 ARG A N 1
ATOM 778 C CA . ARG A 1 94 ? 16.203 -4.770 -3.935 1.00 77.75 94 ARG A CA 1
ATOM 779 C C . ARG A 1 94 ? 17.474 -4.847 -4.788 1.00 77.75 94 ARG A C 1
ATOM 781 O O . ARG A 1 94 ? 17.625 -4.036 -5.693 1.00 77.75 94 ARG A O 1
ATOM 788 N N . LEU A 1 95 ? 18.401 -5.761 -4.500 1.00 77.25 95 LEU A N 1
ATOM 789 C CA . LEU A 1 95 ? 19.635 -5.938 -5.280 1.00 77.25 95 LEU A CA 1
ATOM 790 C C . LEU A 1 95 ? 19.402 -6.738 -6.569 1.00 77.25 95 LEU A C 1
ATOM 792 O O . LEU A 1 95 ? 20.080 -6.491 -7.559 1.00 77.25 95 LEU A O 1
ATOM 796 N N . SER A 1 96 ? 18.433 -7.659 -6.578 1.00 76.81 96 SER A N 1
ATOM 797 C CA . SER A 1 96 ? 17.998 -8.406 -7.774 1.00 76.81 96 SER A CA 1
ATOM 798 C C . SER A 1 96 ? 16.986 -7.640 -8.635 1.00 76.81 96 SER A C 1
ATOM 800 O O . SER A 1 96 ? 16.325 -8.215 -9.502 1.00 76.81 96 SER A O 1
ATOM 802 N N . TRP A 1 97 ? 16.839 -6.344 -8.372 1.00 77.94 97 TRP A N 1
ATOM 803 C CA . TRP A 1 97 ? 15.889 -5.474 -9.037 1.00 77.94 97 TRP A CA 1
ATOM 804 C C . TRP A 1 97 ? 16.307 -5.201 -10.483 1.00 77.94 97 TRP A C 1
ATOM 806 O O . TRP A 1 97 ? 17.292 -4.500 -10.722 1.00 77.94 97 TRP A O 1
ATOM 816 N N . ASP A 1 98 ? 15.531 -5.683 -11.453 1.00 72.69 98 ASP A N 1
ATOM 817 C CA . ASP A 1 98 ? 15.594 -5.163 -12.817 1.00 72.69 98 ASP A CA 1
ATOM 818 C C . ASP A 1 98 ? 14.769 -3.866 -12.913 1.00 72.69 98 ASP A C 1
ATOM 820 O O . ASP A 1 98 ? 13.714 -3.714 -12.299 1.00 72.69 98 ASP A O 1
ATOM 824 N N . CYS A 1 99 ? 15.257 -2.871 -13.649 1.00 75.19 99 CYS A N 1
ATOM 825 C CA . CYS A 1 99 ? 14.613 -1.557 -13.744 1.00 75.19 99 CYS A CA 1
ATOM 826 C C . CYS A 1 99 ? 13.285 -1.557 -14.532 1.00 75.19 99 CYS A C 1
ATOM 828 O O . CYS A 1 99 ? 12.773 -0.482 -14.841 1.00 75.19 99 CYS A O 1
ATOM 830 N N . THR A 1 100 ? 12.727 -2.727 -14.869 1.00 81.19 100 THR A N 1
ATOM 831 C CA . THR A 1 100 ? 11.503 -2.842 -15.680 1.00 81.19 100 THR A CA 1
ATOM 832 C C . THR A 1 100 ? 10.229 -2.725 -14.852 1.00 81.19 100 THR A C 1
ATOM 834 O O . THR A 1 100 ? 9.183 -2.342 -15.377 1.00 81.19 100 THR A O 1
ATOM 837 N N . LYS A 1 101 ? 10.317 -3.009 -13.550 1.00 86.19 101 LYS A N 1
ATOM 838 C CA . LYS A 1 101 ? 9.211 -2.870 -12.602 1.00 86.19 101 LYS A CA 1
ATOM 839 C C . LYS A 1 101 ? 9.470 -1.724 -11.629 1.00 86.19 101 LYS A C 1
ATOM 841 O O . LYS A 1 101 ? 10.590 -1.220 -11.519 1.00 86.19 101 LYS A O 1
ATOM 846 N N . VAL A 1 102 ? 8.436 -1.334 -10.885 1.00 88.88 102 VAL A N 1
ATOM 847 C CA . VAL A 1 102 ? 8.467 -0.346 -9.796 1.00 88.88 102 VAL A CA 1
ATOM 848 C C . VAL A 1 102 ? 8.339 -1.041 -8.430 1.00 88.88 102 VAL A C 1
ATOM 850 O O . VAL A 1 102 ? 7.490 -1.919 -8.273 1.00 88.88 102 VAL A O 1
ATOM 853 N N . PRO A 1 103 ? 9.150 -0.683 -7.417 1.00 89.88 103 PRO A N 1
ATOM 854 C CA . PRO A 1 103 ? 9.045 -1.293 -6.095 1.00 89.88 103 PRO A CA 1
ATOM 855 C C . PRO A 1 103 ? 7.803 -0.830 -5.369 1.00 89.88 103 PRO A C 1
ATOM 857 O O . PRO A 1 103 ? 7.599 0.369 -5.190 1.00 89.88 103 PRO A O 1
ATOM 860 N N . LEU A 1 104 ? 7.018 -1.807 -4.916 1.00 90.69 104 LEU A N 1
ATOM 861 C CA . LEU A 1 104 ? 5.882 -1.608 -4.033 1.00 90.69 104 LEU A CA 1
ATOM 862 C C . LEU A 1 104 ? 6.166 -2.304 -2.705 1.00 90.69 104 LEU A C 1
ATOM 864 O O . LEU A 1 104 ? 6.100 -3.530 -2.614 1.00 90.69 104 LEU A O 1
ATOM 868 N N . VAL A 1 105 ? 6.503 -1.524 -1.681 1.00 90.00 105 VAL A N 1
ATOM 869 C CA . VAL A 1 105 ? 6.834 -2.062 -0.357 1.00 90.00 105 VAL A CA 1
ATOM 870 C C . VAL A 1 105 ? 5.616 -1.983 0.555 1.00 90.00 105 VAL A C 1
ATOM 872 O O . VAL A 1 105 ? 4.966 -0.941 0.629 1.00 90.00 105 VAL A O 1
ATOM 875 N N . LEU A 1 106 ? 5.315 -3.073 1.258 1.00 88.94 106 LEU A N 1
ATOM 876 C CA . LEU A 1 106 ? 4.223 -3.172 2.226 1.00 88.94 106 LEU A CA 1
ATOM 877 C C . LEU A 1 106 ? 4.805 -3.408 3.627 1.00 88.94 106 LEU A C 1
ATOM 879 O O . LEU A 1 106 ? 5.413 -4.447 3.879 1.00 88.94 106 LEU A O 1
ATOM 883 N N . GLU A 1 107 ? 4.628 -2.441 4.533 1.00 87.31 107 GLU A N 1
ATOM 884 C CA . GLU A 1 107 ? 5.204 -2.432 5.887 1.00 87.31 107 GLU A CA 1
ATOM 885 C C . GLU A 1 107 ? 4.123 -2.301 6.985 1.00 87.31 107 GLU A C 1
ATOM 887 O O . GLU A 1 107 ? 3.370 -1.325 7.007 1.00 87.31 107 GLU A O 1
ATOM 892 N N . PRO A 1 108 ? 4.025 -3.234 7.948 1.00 83.56 108 PRO A N 1
ATOM 893 C CA . PRO A 1 108 ? 3.089 -3.123 9.070 1.00 83.56 108 PRO A CA 1
ATOM 894 C C . PRO A 1 108 ? 3.361 -1.912 9.985 1.00 83.56 108 PRO A C 1
ATOM 896 O O . PRO A 1 108 ? 4.491 -1.679 10.401 1.00 83.56 108 PRO A O 1
ATOM 899 N N . LEU A 1 109 ? 2.313 -1.190 10.409 1.00 77.25 109 LEU A N 1
ATOM 900 C CA . LEU A 1 109 ? 2.465 0.075 11.155 1.00 77.25 109 LEU A CA 1
ATOM 901 C C . LEU A 1 109 ? 2.783 -0.077 12.664 1.00 77.25 109 LEU A C 1
ATOM 903 O O . LEU A 1 109 ? 3.219 0.871 13.309 1.00 77.25 109 LEU A O 1
ATOM 907 N N . VAL A 1 110 ? 2.550 -1.256 13.255 1.00 65.81 110 VAL A N 1
ATOM 908 C CA . VAL A 1 110 ? 2.517 -1.474 14.725 1.00 65.81 110 VAL A CA 1
ATOM 909 C C . VAL A 1 110 ? 3.897 -1.484 15.400 1.00 65.81 110 VAL A C 1
ATOM 911 O O . VAL A 1 110 ? 3.968 -1.475 16.623 1.00 65.81 110 VAL A O 1
ATOM 914 N N . LEU A 1 111 ? 4.997 -1.492 14.647 1.00 56.62 111 LEU A N 1
ATOM 915 C CA . LEU A 1 111 ? 6.324 -1.814 15.190 1.00 56.62 111 LEU A CA 1
ATOM 916 C C . LEU A 1 111 ? 7.301 -0.643 15.336 1.00 56.62 111 LEU A C 1
ATOM 918 O O . LEU A 1 111 ? 8.457 -0.881 15.651 1.00 56.62 111 LEU A O 1
ATOM 922 N N . GLY A 1 112 ? 6.862 0.609 15.182 1.00 51.84 112 GLY A N 1
ATOM 923 C CA . GLY A 1 112 ? 7.705 1.748 15.562 1.00 51.84 112 GLY A CA 1
ATOM 924 C C . GLY A 1 112 ? 9.053 1.778 14.831 1.00 51.84 112 GLY A C 1
ATOM 925 O O . GLY A 1 112 ? 10.104 1.651 15.437 1.00 51.84 112 GLY A O 1
ATOM 926 N N . SER A 1 113 ? 9.006 1.955 13.513 1.00 56.31 113 SER A N 1
ATOM 927 C CA . SER A 1 113 ? 9.950 2.789 12.753 1.00 56.31 113 SER A CA 1
ATOM 928 C C . SER A 1 113 ? 11.435 2.818 13.183 1.00 56.31 113 SER A C 1
ATOM 930 O O . SER A 1 113 ? 11.955 3.887 13.509 1.00 56.31 113 SER A O 1
ATOM 932 N N . SER A 1 114 ? 12.161 1.703 13.078 1.00 55.44 114 SER A N 1
ATOM 933 C CA . SER A 1 114 ? 13.618 1.755 12.834 1.00 55.44 114 SER A CA 1
ATOM 934 C C . SER A 1 114 ? 14.167 0.515 12.118 1.00 55.44 114 SER A C 1
ATOM 936 O O . SER A 1 114 ? 15.296 0.084 12.346 1.00 55.44 114 SER A O 1
ATOM 938 N N . SER A 1 115 ? 13.401 -0.065 11.190 1.00 63.56 115 SER A N 1
ATOM 939 C CA . SER A 1 115 ? 13.974 -1.069 10.289 1.00 63.56 115 SER A CA 1
ATOM 940 C C . SER A 1 115 ? 15.097 -0.416 9.461 1.00 63.56 115 SER A C 1
ATOM 942 O O . SER A 1 115 ? 14.938 0.704 8.967 1.00 63.56 115 SER A O 1
ATOM 944 N N . GLN A 1 116 ? 16.248 -1.081 9.293 1.00 66.50 116 GLN A N 1
ATOM 945 C CA . GLN A 1 116 ? 17.372 -0.563 8.483 1.00 66.50 116 GLN A CA 1
ATOM 946 C C . GLN A 1 116 ? 16.945 -0.197 7.045 1.00 66.50 116 GLN A C 1
ATOM 948 O O . GLN A 1 116 ? 17.549 0.659 6.400 1.00 66.50 116 GLN A O 1
ATOM 953 N N . HIS A 1 117 ? 15.864 -0.806 6.554 1.00 76.12 117 HIS A N 1
ATOM 954 C CA . HIS A 1 117 ? 15.278 -0.548 5.239 1.00 76.12 117 HIS A CA 1
ATOM 955 C C . HIS A 1 117 ? 14.583 0.810 5.131 1.00 76.12 117 HIS A C 1
ATOM 957 O O . HIS A 1 117 ? 14.513 1.361 4.034 1.00 76.12 117 HIS A O 1
ATOM 963 N N . SER A 1 118 ? 14.127 1.393 6.245 1.00 77.50 118 SER A N 1
ATOM 964 C CA . SER A 1 118 ? 13.518 2.730 6.246 1.00 77.50 118 SER A CA 1
ATOM 965 C C . SER A 1 118 ? 14.449 3.807 5.668 1.00 77.50 118 SER A C 1
ATOM 967 O O . SER A 1 118 ? 13.979 4.739 5.019 1.00 77.50 118 SER A O 1
ATOM 969 N N . LEU A 1 119 ? 15.773 3.650 5.814 1.00 79.88 119 LEU A N 1
ATOM 970 C CA . LEU A 1 119 ? 16.765 4.530 5.187 1.00 79.88 119 LEU A CA 1
ATOM 971 C C . LEU A 1 119 ? 16.778 4.394 3.660 1.00 79.88 119 LEU A C 1
ATOM 973 O O . LEU A 1 119 ? 16.883 5.397 2.958 1.00 79.88 119 LEU A O 1
ATOM 977 N N . ALA A 1 120 ? 16.640 3.172 3.139 1.00 80.31 120 ALA A N 1
ATOM 978 C CA . ALA A 1 120 ? 16.606 2.907 1.700 1.00 80.31 120 ALA A CA 1
ATOM 979 C C . ALA A 1 120 ? 15.315 3.411 1.033 1.00 80.31 120 ALA A C 1
ATOM 981 O O . ALA A 1 120 ? 15.313 3.698 -0.164 1.00 80.31 120 ALA A O 1
ATOM 982 N N . MET A 1 121 ? 14.239 3.531 1.813 1.00 86.31 121 MET A N 1
ATOM 983 C CA . MET A 1 121 ? 12.931 4.040 1.386 1.00 86.31 121 MET A CA 1
ATOM 984 C C . MET A 1 121 ? 12.704 5.495 1.817 1.00 86.31 121 MET A C 1
ATOM 986 O O . MET A 1 121 ? 11.591 6.019 1.752 1.00 86.31 121 MET A O 1
ATOM 990 N N . ARG A 1 122 ? 13.752 6.183 2.284 1.00 85.81 122 ARG A N 1
ATOM 991 C CA . ARG A 1 122 ? 13.640 7.571 2.726 1.00 85.81 122 ARG A CA 1
ATOM 992 C C . ARG A 1 122 ? 13.184 8.451 1.561 1.00 85.81 122 ARG A C 1
ATOM 994 O O . ARG A 1 122 ? 13.811 8.475 0.508 1.00 85.81 122 ARG A O 1
ATOM 1001 N N . GLY A 1 123 ? 12.106 9.203 1.778 1.00 86.94 123 GLY A N 1
ATOM 1002 C CA . GLY A 1 123 ? 11.526 10.093 0.768 1.00 86.94 123 GLY A CA 1
ATOM 1003 C C . GLY A 1 123 ? 10.581 9.407 -0.222 1.00 86.94 123 GLY A C 1
ATOM 1004 O O . GLY A 1 123 ? 10.051 10.085 -1.097 1.00 86.94 123 GLY A O 1
ATOM 1005 N N . TRP A 1 124 ? 10.337 8.101 -0.078 1.00 92.06 124 TRP A N 1
ATOM 1006 C CA . TRP A 1 124 ? 9.316 7.404 -0.856 1.00 92.06 124 TRP A CA 1
ATOM 1007 C C . TRP A 1 124 ? 7.921 7.903 -0.477 1.00 92.06 124 TRP A C 1
ATOM 1009 O O . TRP A 1 124 ? 7.665 8.284 0.669 1.00 92.06 124 TRP A O 1
ATOM 1019 N N . HIS A 1 125 ? 7.009 7.893 -1.446 1.00 92.25 125 HIS A N 1
ATOM 1020 C CA . HIS A 1 125 ? 5.612 8.220 -1.194 1.00 92.25 125 HIS A CA 1
ATOM 1021 C C . HIS A 1 125 ? 4.963 7.097 -0.385 1.00 92.25 125 HIS A C 1
ATOM 1023 O O . HIS A 1 125 ? 5.201 5.928 -0.677 1.00 92.25 125 HIS A O 1
ATOM 1029 N N . SER A 1 126 ? 4.140 7.445 0.607 1.00 90.75 126 SER A N 1
ATOM 1030 C CA . SER A 1 126 ? 3.511 6.476 1.505 1.00 90.75 126 SER A CA 1
ATOM 1031 C C . SER A 1 126 ? 2.004 6.658 1.610 1.00 90.75 126 SER A C 1
ATOM 1033 O O . SER A 1 126 ? 1.537 7.785 1.777 1.00 90.75 126 SER A O 1
ATOM 1035 N N . GLN A 1 127 ? 1.267 5.550 1.624 1.00 91.81 127 GLN A N 1
ATOM 1036 C CA . GLN A 1 127 ? -0.168 5.522 1.893 1.00 91.81 127 GLN A CA 1
ATOM 1037 C C . GLN A 1 127 ? -0.530 4.424 2.887 1.00 91.81 127 GLN A C 1
ATOM 1039 O O . GLN A 1 127 ? 0.107 3.376 2.929 1.00 91.81 127 GLN A O 1
ATOM 1044 N N . ASP A 1 128 ? -1.588 4.654 3.651 1.00 93.38 128 ASP A N 1
ATOM 1045 C CA . ASP A 1 128 ? -2.131 3.670 4.578 1.00 93.38 128 ASP A CA 1
ATOM 1046 C C . ASP A 1 128 ? -3.138 2.772 3.857 1.00 93.38 128 ASP A C 1
ATOM 1048 O O . ASP A 1 128 ? -4.090 3.249 3.240 1.00 93.38 128 ASP A O 1
ATOM 1052 N N . ILE A 1 129 ? -2.955 1.460 3.954 1.00 93.19 129 ILE A N 1
ATOM 1053 C CA . ILE A 1 129 ? -3.787 0.442 3.317 1.00 93.19 129 ILE A CA 1
ATOM 1054 C C . ILE A 1 129 ? -4.241 -0.558 4.382 1.00 93.19 129 ILE A C 1
ATOM 1056 O O . ILE A 1 129 ? -3.489 -0.918 5.286 1.00 93.19 129 ILE A O 1
ATOM 1060 N N . CYS A 1 130 ? -5.492 -1.010 4.311 1.00 93.81 130 CYS A N 1
ATOM 1061 C CA . CYS A 1 130 ? -5.963 -2.060 5.209 1.00 93.81 130 CYS A CA 1
ATOM 1062 C C . CYS A 1 130 ? -5.440 -3.437 4.784 1.00 93.81 130 CYS A C 1
ATOM 1064 O O . CYS A 1 130 ? -5.218 -3.679 3.602 1.00 93.81 130 CYS A O 1
ATOM 1066 N N . THR A 1 131 ? -5.329 -4.372 5.726 1.00 92.56 131 THR A N 1
ATOM 1067 C CA . THR A 1 131 ? -4.875 -5.748 5.439 1.00 92.56 131 THR A CA 1
ATOM 1068 C C . THR A 1 131 ? -5.717 -6.469 4.378 1.00 92.56 131 THR A C 1
ATOM 1070 O O . THR A 1 131 ? -5.182 -7.267 3.624 1.00 92.56 131 THR A O 1
ATOM 1073 N N . GLU A 1 132 ? -7.015 -6.169 4.257 1.00 91.69 132 GLU A N 1
ATOM 1074 C CA . GLU A 1 132 ? -7.858 -6.722 3.179 1.00 91.69 132 GLU A CA 1
ATOM 1075 C C . GLU A 1 132 ? -7.426 -6.214 1.794 1.00 91.69 132 GLU A C 1
ATOM 1077 O O . GLU A 1 132 ? -7.267 -6.990 0.857 1.00 91.69 132 GLU A O 1
ATOM 1082 N N . CYS A 1 133 ? -7.204 -4.902 1.657 1.00 91.88 133 CYS A N 1
ATOM 1083 C CA . CYS A 1 133 ? -6.715 -4.320 0.409 1.00 91.88 133 CYS A CA 1
ATOM 1084 C C . CYS A 1 133 ? -5.270 -4.733 0.121 1.00 91.88 133 CYS A C 1
ATOM 1086 O O . CYS A 1 133 ? -4.911 -4.863 -1.042 1.00 91.88 133 CYS A O 1
ATOM 1088 N N . GLN A 1 134 ? -4.460 -4.948 1.156 1.00 91.88 134 GLN A N 1
ATOM 1089 C CA . GLN A 1 134 ? -3.123 -5.509 1.018 1.00 91.88 134 GLN A CA 1
ATOM 1090 C C . GLN A 1 134 ? -3.187 -6.896 0.368 1.00 91.88 134 GLN A C 1
ATOM 1092 O O . GLN A 1 134 ? -2.547 -7.087 -0.658 1.00 91.88 134 GLN A O 1
ATOM 1097 N N . CYS A 1 135 ? -3.991 -7.824 0.904 1.00 90.06 135 CYS A N 1
ATOM 1098 C CA . CYS A 1 135 ? -4.161 -9.160 0.323 1.00 90.06 135 CYS A CA 1
ATOM 1099 C C . CYS A 1 135 ? -4.558 -9.088 -1.155 1.00 90.06 135 CYS A C 1
ATOM 1101 O O . CYS A 1 135 ? -3.929 -9.728 -1.990 1.00 90.06 135 CYS A O 1
ATOM 1103 N N . LEU A 1 136 ? -5.523 -8.228 -1.493 1.00 88.12 136 LEU A N 1
ATOM 1104 C CA . LEU A 1 136 ? -5.937 -8.025 -2.881 1.00 88.12 136 LEU A CA 1
ATOM 1105 C C . LEU A 1 136 ? -4.796 -7.502 -3.770 1.00 88.12 136 LEU A C 1
ATOM 1107 O O . LEU A 1 136 ? -4.629 -7.957 -4.897 1.00 88.12 136 LEU A O 1
ATOM 1111 N N . LEU A 1 137 ? -4.014 -6.530 -3.292 1.00 87.81 137 LEU A N 1
ATOM 1112 C CA . LEU A 1 137 ? -2.868 -6.009 -4.042 1.00 87.81 137 LEU A CA 1
ATOM 1113 C C . LEU A 1 137 ? -1.814 -7.094 -4.268 1.00 87.81 137 LEU A C 1
ATOM 1115 O O . LEU A 1 137 ? -1.265 -7.189 -5.359 1.00 87.81 137 LEU A O 1
ATOM 1119 N N . GLU A 1 138 ? -1.545 -7.912 -3.255 1.00 87.25 138 GLU A N 1
ATOM 1120 C CA . GLU A 1 138 ? -0.584 -9.006 -3.342 1.00 87.25 138 GLU A CA 1
ATOM 1121 C C . GLU A 1 138 ? -1.015 -10.089 -4.332 1.00 87.25 138 GLU A C 1
ATOM 1123 O O . GLU A 1 138 ? -0.181 -10.538 -5.115 1.00 87.25 138 GLU A O 1
ATOM 1128 N N . GLU A 1 139 ? -2.298 -10.458 -4.333 1.00 86.44 139 GLU A N 1
ATOM 1129 C CA . GLU A 1 139 ? -2.878 -11.396 -5.300 1.00 86.44 139 GLU A CA 1
ATOM 1130 C C . GLU A 1 139 ? -2.754 -10.871 -6.735 1.00 86.44 139 GLU A C 1
ATOM 1132 O O . GLU A 1 139 ? -2.388 -11.617 -7.640 1.00 86.44 139 GLU A O 1
ATOM 1137 N N . ILE A 1 140 ? -3.011 -9.576 -6.955 1.00 82.81 140 ILE A N 1
ATOM 1138 C CA . ILE A 1 140 ? -2.913 -8.974 -8.291 1.00 82.81 140 ILE A CA 1
ATOM 1139 C C . ILE A 1 140 ? -1.448 -8.847 -8.738 1.00 82.81 140 ILE A C 1
ATOM 1141 O O . ILE A 1 140 ? -1.162 -9.067 -9.910 1.00 82.81 140 ILE A O 1
ATOM 1145 N N . CYS A 1 141 ? -0.524 -8.511 -7.833 1.00 81.75 141 CYS A N 1
ATOM 1146 C CA . CYS A 1 141 ? 0.911 -8.425 -8.132 1.00 81.75 141 CYS A CA 1
ATOM 1147 C C . CYS A 1 141 ? 1.527 -9.783 -8.504 1.00 81.75 141 CYS A C 1
ATOM 1149 O O . CYS A 1 141 ? 2.426 -9.825 -9.343 1.00 81.75 141 CYS A O 1
ATOM 1151 N N . ASP A 1 142 ? 1.068 -10.870 -7.877 1.00 74.56 142 ASP A N 1
ATOM 1152 C CA . ASP A 1 142 ? 1.544 -12.233 -8.161 1.00 74.56 142 ASP A CA 1
ATOM 1153 C C . ASP A 1 142 ? 0.880 -12.843 -9.392 1.00 74.56 142 ASP A C 1
ATOM 1155 O O . ASP A 1 142 ? 1.398 -13.785 -9.992 1.00 74.56 142 ASP A O 1
ATOM 1159 N N . SER A 1 143 ? -0.284 -12.324 -9.768 1.00 71.38 143 SER A N 1
ATOM 1160 C CA . SER A 1 143 ? -0.990 -12.798 -10.938 1.00 71.38 143 SER A CA 1
ATOM 1161 C C . SER A 1 143 ? -0.355 -12.235 -12.207 1.00 71.38 143 SER A C 1
ATOM 1163 O O . SER A 1 143 ? -0.418 -11.039 -12.486 1.00 71.38 143 SER A O 1
ATOM 1165 N N . GLU A 1 144 ? 0.150 -13.117 -13.070 1.00 57.78 144 GLU A N 1
ATOM 1166 C CA . GLU A 1 144 ? 0.469 -12.767 -14.463 1.00 57.78 144 GLU A CA 1
ATOM 1167 C C . GLU A 1 144 ? -0.789 -12.348 -15.266 1.00 57.78 144 GLU A C 1
ATOM 1169 O O . GLU A 1 144 ? -0.700 -11.913 -16.415 1.00 57.78 144 GLU A O 1
ATOM 1174 N N . ALA A 1 145 ? -1.989 -12.450 -14.675 1.00 50.19 145 ALA A N 1
ATOM 1175 C CA . ALA A 1 145 ? -3.263 -12.359 -15.380 1.00 50.19 145 ALA A CA 1
ATOM 1176 C C . ALA A 1 145 ? -3.691 -10.946 -15.811 1.00 50.19 145 ALA A C 1
ATOM 1178 O O . ALA A 1 145 ? -4.678 -10.823 -16.541 1.00 50.19 145 ALA A O 1
ATOM 1179 N N . PHE A 1 146 ? -2.992 -9.868 -15.436 1.00 47.75 146 PHE A N 1
ATOM 1180 C CA . PHE A 1 146 ? -3.445 -8.526 -15.835 1.00 47.75 146 PHE A CA 1
ATOM 1181 C C . PHE A 1 146 ? -3.228 -8.214 -17.327 1.00 47.75 146 PHE A C 1
ATOM 1183 O O . PHE A 1 146 ? -3.909 -7.342 -17.867 1.00 47.75 146 PHE A O 1
ATOM 1190 N N . VAL A 1 147 ? -2.367 -8.965 -18.028 1.00 47.47 147 VAL A N 1
ATOM 1191 C CA . VAL A 1 147 ? -2.231 -8.856 -19.497 1.00 47.47 147 VAL A CA 1
ATOM 1192 C C . VAL A 1 147 ? -3.555 -9.216 -20.201 1.00 47.47 147 VAL A C 1
ATOM 1194 O O . VAL A 1 147 ? -3.891 -8.649 -21.241 1.00 47.47 147 VAL A O 1
ATOM 1197 N N . ASN A 1 148 ? -4.382 -10.071 -19.588 1.00 39.44 148 ASN A N 1
ATOM 1198 C CA . ASN A 1 148 ? -5.638 -10.532 -20.183 1.00 39.44 148 ASN A CA 1
ATOM 1199 C C . ASN A 1 148 ? -6.858 -9.667 -19.827 1.00 39.44 148 ASN A C 1
ATOM 1201 O O . ASN A 1 148 ? -7.826 -9.666 -20.581 1.00 39.44 148 ASN A O 1
ATOM 1205 N N . LEU A 1 149 ? -6.827 -8.892 -18.734 1.00 45.03 149 LEU A N 1
ATOM 1206 C CA . LEU A 1 149 ? -7.970 -8.048 -18.346 1.00 45.03 149 LEU A CA 1
ATOM 1207 C C . LEU A 1 149 ? -8.034 -6.730 -19.137 1.00 45.03 149 LEU A C 1
ATOM 1209 O O . LEU A 1 149 ? -9.118 -6.200 -19.362 1.00 45.03 149 LEU A O 1
ATOM 1213 N N . VAL A 1 150 ? -6.886 -6.225 -19.607 1.00 41.12 150 VAL A N 1
ATOM 1214 C CA . VAL A 1 150 ? -6.817 -5.052 -20.504 1.00 41.12 150 VAL A CA 1
ATOM 1215 C C . VAL A 1 150 ? -7.162 -5.425 -21.953 1.00 41.12 150 VAL A C 1
ATOM 1217 O O . VAL A 1 150 ? -7.684 -4.595 -22.692 1.00 41.12 150 VAL A O 1
ATOM 1220 N N . SER A 1 151 ? -6.973 -6.689 -22.340 1.00 39.06 151 SER A N 1
ATOM 1221 C CA . SER A 1 151 ? -7.318 -7.205 -23.676 1.00 39.06 151 SER A CA 1
ATOM 1222 C C . SER A 1 151 ? -8.825 -7.461 -23.873 1.00 39.06 151 SER A C 1
ATOM 1224 O O . SER A 1 151 ? -9.254 -7.824 -24.962 1.00 39.06 151 SER A O 1
ATOM 1226 N N . GLY A 1 152 ? -9.641 -7.278 -22.826 1.00 35.22 152 GLY A N 1
ATOM 1227 C CA . GLY A 1 152 ? -11.061 -7.638 -22.791 1.00 35.22 152 GLY A CA 1
ATOM 1228 C C . GLY A 1 152 ? -12.055 -6.477 -22.879 1.00 35.22 152 GLY A C 1
ATOM 1229 O O . GLY A 1 152 ? -13.196 -6.655 -22.462 1.00 35.22 152 GLY A O 1
ATOM 1230 N N . THR A 1 153 ? -11.667 -5.305 -23.400 1.00 31.84 153 THR A N 1
ATOM 1231 C CA . THR A 1 153 ? -12.629 -4.214 -23.676 1.00 31.84 153 THR A CA 1
ATOM 1232 C C . THR A 1 153 ? -12.625 -3.814 -25.156 1.00 31.84 153 THR A C 1
ATOM 1234 O O . THR A 1 153 ? -12.126 -2.766 -25.540 1.00 31.84 153 THR A O 1
ATOM 1237 N N . GLN A 1 154 ? -13.222 -4.713 -25.944 1.00 35.16 154 GLN A N 1
ATOM 1238 C CA . GLN A 1 154 ? -14.249 -4.436 -26.956 1.00 35.16 154 GLN A CA 1
ATOM 1239 C C . GLN A 1 154 ? -13.840 -3.744 -28.274 1.00 35.16 154 GLN A C 1
ATOM 1241 O O . GLN A 1 154 ? -13.811 -2.522 -28.389 1.00 35.16 154 GLN A O 1
ATOM 1246 N N . GLU A 1 155 ? -13.663 -4.583 -29.303 1.00 32.59 155 GLU A N 1
ATOM 1247 C CA . GLU A 1 155 ? -14.145 -4.309 -30.663 1.00 32.59 155 GLU A CA 1
ATOM 1248 C C . GLU A 1 155 ? -15.629 -3.907 -30.612 1.00 32.59 155 GLU A C 1
ATOM 1250 O O . GLU A 1 155 ? -16.426 -4.696 -30.100 1.00 32.59 155 GLU A O 1
ATOM 1255 N N . ILE A 1 156 ? -15.974 -2.720 -31.135 1.00 32.97 156 ILE A N 1
ATOM 1256 C CA . ILE A 1 156 ? -17.117 -2.430 -32.033 1.00 32.97 156 ILE A CA 1
ATOM 1257 C C . ILE A 1 156 ? -16.716 -1.238 -32.909 1.00 32.97 156 ILE A C 1
ATOM 1259 O O . ILE A 1 156 ? -16.315 -0.203 -32.329 1.00 32.97 156 ILE A O 1
#

Secondary structure (DSSP, 8-state):
--HHHHHHHHHHHHHHHHHT-TT-PPBPTTT-PBPSSS----B-TTT--B--GGGEEEEEESSGGGGGS-GGGEEEEEPPS-TTTTHHHHHHHHHT--TTSEEEEEEEGGG-S--THHHHTTT-EEEEEEHHHHHHHHHHHH-TTHHHHHTTS---

pLDDT: mean 72.32, std 19.4, range [31.84, 93.81]

Radius of gyration: 18.57 Å; chains: 1; bounding box: 43×31×56 Å

InterPro domains:
  IPR029901 Protein Spire [PTHR21345] (21-144)

Sequence (156 aa):
MFMYRHQTKMNAELKTIYVNSPGKWQVCSCCFKRSQFFTWHNTCSRCTRVVCPSCCVKMQVPYNWCMDLPIAFFRKIVLSRSAEGDHSHFWRERLSWDCTKVPLVLEPLVLGSSSQHSLAMRGWHSQDICTECQCLLEEICDSEAFVNLVSGTQEI